Protein AF-A0A845ZBG1-F1 (afdb_monomer_lite)

Structure (mmCIF, N/CA/C/O backbone):
data_AF-A0A845ZBG1-F1
#
_entry.id   AF-A0A845ZBG1-F1
#
loop_
_atom_site.group_PDB
_atom_site.id
_atom_site.type_symbol
_atom_site.label_atom_id
_atom_site.label_alt_id
_atom_site.label_comp_id
_atom_site.label_asym_id
_atom_site.label_entity_id
_atom_site.label_seq_id
_atom_site.pdbx_PDB_ins_code
_atom_site.Cartn_x
_atom_site.Cartn_y
_atom_site.Cartn_z
_atom_site.occupancy
_atom_site.B_iso_or_equiv
_atom_site.auth_seq_id
_atom_site.auth_comp_id
_atom_site.auth_asym_id
_atom_site.auth_atom_id
_atom_site.pdbx_PDB_model_num
ATOM 1 N N . MET A 1 1 ? -26.224 18.937 39.223 1.00 65.00 1 MET A N 1
ATOM 2 C CA . MET A 1 1 ? -25.794 19.200 37.827 1.00 65.00 1 MET A CA 1
ATOM 3 C C . MET A 1 1 ? -24.774 18.189 37.292 1.00 65.00 1 MET A C 1
ATOM 5 O O . MET A 1 1 ? -25.066 17.552 36.294 1.00 65.00 1 MET A O 1
ATOM 9 N N . ARG A 1 2 ? -23.627 17.948 37.951 1.00 79.81 2 ARG A N 1
ATOM 10 C CA . ARG A 1 2 ? -22.574 17.026 37.449 1.00 79.81 2 ARG A CA 1
ATOM 11 C C . ARG A 1 2 ? -23.030 15.573 37.218 1.00 79.81 2 ARG A C 1
ATOM 13 O O . ARG A 1 2 ? -22.617 14.947 36.253 1.00 79.81 2 ARG A O 1
ATOM 20 N N . ARG A 1 3 ? -23.918 15.059 38.075 1.00 84.88 3 ARG A N 1
ATOM 21 C CA . ARG A 1 3 ? -24.493 13.705 37.948 1.00 84.88 3 ARG A CA 1
ATOM 22 C C . ARG A 1 3 ? -25.459 13.567 36.764 1.00 84.88 3 ARG A C 1
ATOM 24 O O . ARG A 1 3 ? -25.486 12.523 36.134 1.00 84.88 3 ARG A O 1
ATOM 31 N N . LEU A 1 4 ? -26.203 14.627 36.439 1.00 90.69 4 LEU A N 1
ATOM 32 C CA . LEU A 1 4 ? -27.128 14.640 35.298 1.00 90.69 4 LEU A CA 1
ATOM 33 C C . LEU A 1 4 ? -26.365 14.630 33.972 1.00 90.69 4 LEU A C 1
ATOM 35 O O . LEU A 1 4 ? -26.712 13.873 33.078 1.00 90.69 4 LEU A O 1
ATOM 39 N N . LEU A 1 5 ? -25.276 15.400 33.882 1.00 90.62 5 LEU A N 1
ATOM 40 C CA . LEU A 1 5 ? -24.401 15.395 32.706 1.00 90.62 5 LEU A CA 1
ATOM 41 C C . LEU A 1 5 ? -23.773 14.016 32.457 1.00 90.62 5 LEU A C 1
ATOM 43 O O . LEU A 1 5 ? -23.733 13.563 31.319 1.00 90.62 5 LEU A O 1
ATOM 47 N N . ALA A 1 6 ? -23.341 13.325 33.518 1.00 90.38 6 ALA A N 1
ATOM 48 C CA . ALA A 1 6 ? -22.794 11.973 33.405 1.00 90.38 6 ALA A CA 1
ATOM 49 C C . ALA A 1 6 ? -23.835 10.959 32.897 1.00 90.38 6 ALA A C 1
ATOM 51 O O . ALA A 1 6 ? -23.512 10.113 32.068 1.00 90.38 6 ALA A O 1
ATOM 52 N N . LEU A 1 7 ? -25.087 11.072 33.354 1.00 93.88 7 LEU A N 1
ATOM 53 C CA . LEU A 1 7 ? -26.179 10.212 32.894 1.00 93.88 7 LEU A CA 1
ATOM 54 C C . LEU A 1 7 ? -26.541 10.480 31.430 1.00 93.88 7 LEU A C 1
ATOM 56 O O . LEU A 1 7 ? -26.674 9.536 30.661 1.00 93.88 7 LEU A O 1
ATOM 60 N N . ILE A 1 8 ? -26.641 11.751 31.030 1.00 92.75 8 ILE A N 1
ATOM 61 C CA . ILE A 1 8 ? -26.930 12.130 29.640 1.00 92.75 8 ILE A CA 1
ATOM 62 C C . ILE A 1 8 ? -25.840 11.597 28.701 1.00 92.75 8 ILE A C 1
ATOM 64 O O . ILE A 1 8 ? -26.163 11.029 27.664 1.00 92.75 8 ILE A O 1
ATOM 68 N N . PHE A 1 9 ? -24.567 11.711 29.090 1.00 91.31 9 PHE A N 1
ATOM 69 C CA . PHE A 1 9 ? -23.446 11.203 28.297 1.00 91.31 9 PHE A CA 1
ATOM 70 C C . PHE A 1 9 ? -23.444 9.671 28.180 1.00 91.31 9 PHE A C 1
ATOM 72 O O . PHE A 1 9 ? -23.246 9.128 27.096 1.00 91.31 9 PHE A O 1
ATOM 79 N N . ALA A 1 10 ? -23.699 8.960 29.282 1.00 91.38 10 ALA A N 1
ATOM 80 C CA . ALA A 1 10 ? -23.767 7.500 29.262 1.00 91.38 10 ALA A CA 1
ATOM 81 C C . ALA A 1 10 ? -24.897 7.000 28.346 1.00 91.38 10 ALA A C 1
ATOM 83 O O . ALA A 1 10 ? -24.696 6.077 27.560 1.00 91.38 10 ALA A O 1
ATOM 84 N N . VAL A 1 11 ? -26.063 7.650 28.402 1.00 92.69 11 VAL A N 1
ATOM 85 C CA . VAL A 1 11 ? -27.212 7.317 27.551 1.00 92.69 11 VAL A CA 1
ATOM 86 C C . VAL A 1 11 ? -26.945 7.675 26.088 1.00 92.69 11 VAL A C 1
ATOM 88 O O . VAL A 1 11 ? -27.278 6.886 25.208 1.00 92.69 11 VAL A O 1
ATOM 91 N N . SER A 1 12 ? -26.305 8.812 25.798 1.00 91.44 12 SER A N 1
ATOM 92 C CA . SER A 1 12 ? -25.995 9.186 24.414 1.00 91.44 12 SER A CA 1
ATOM 93 C C . SER A 1 12 ? -24.986 8.234 23.771 1.00 91.44 12 SER A C 1
ATOM 95 O O . SER A 1 12 ? -25.168 7.856 22.621 1.00 91.44 12 SER A O 1
ATOM 97 N N . VAL A 1 13 ? -23.959 7.791 24.506 1.00 88.12 13 VAL A N 1
ATOM 98 C CA . VAL A 1 13 ? -22.998 6.790 24.006 1.00 88.12 13 VAL A CA 1
ATOM 99 C C . VAL A 1 13 ? -23.674 5.434 23.790 1.00 88.12 13 VAL A C 1
ATOM 101 O O . VAL A 1 13 ? -23.398 4.780 22.790 1.00 88.12 13 VAL A O 1
ATOM 104 N N . TRP A 1 14 ? -24.593 5.035 24.675 1.00 86.44 14 TRP A N 1
ATOM 105 C CA . TRP A 1 14 ? -25.341 3.781 24.534 1.00 86.44 14 TRP A CA 1
ATOM 106 C C . TRP A 1 14 ? -26.257 3.769 23.302 1.00 86.44 14 TRP A C 1
ATOM 108 O O . TRP A 1 14 ? -26.422 2.736 22.659 1.00 86.44 14 TRP A O 1
ATOM 118 N N . LEU A 1 15 ? -26.859 4.913 22.968 1.00 87.62 15 LEU A N 1
ATOM 119 C CA . LEU A 1 15 ? -27.766 5.046 21.823 1.00 87.62 15 LEU A CA 1
ATOM 120 C C . LEU A 1 15 ? -27.039 5.263 20.487 1.00 87.62 15 LEU A C 1
ATOM 122 O O . LEU A 1 15 ? -27.648 5.081 19.433 1.00 87.62 15 LEU A O 1
ATOM 126 N N . CYS A 1 16 ? -25.754 5.621 20.500 1.00 82.12 16 CYS A N 1
ATOM 127 C CA . CYS A 1 16 ? -24.942 5.775 19.293 1.00 82.12 16 CYS A CA 1
ATOM 128 C C . CYS A 1 16 ? -24.515 4.412 18.716 1.00 82.12 16 CYS A C 1
ATOM 130 O O . CYS A 1 16 ? -23.337 4.062 18.711 1.00 82.12 16 CYS A O 1
ATOM 132 N N . ALA A 1 17 ? -25.471 3.647 18.190 1.00 73.25 17 ALA A N 1
ATOM 133 C CA . ALA A 1 17 ? -25.192 2.521 17.305 1.00 73.25 17 ALA A CA 1
ATOM 134 C C . ALA A 1 17 ? -25.004 3.050 15.874 1.00 73.25 17 ALA A C 1
ATOM 136 O O . ALA A 1 17 ? -25.967 3.362 15.175 1.00 73.25 17 ALA A O 1
ATOM 137 N N . ILE A 1 18 ? -23.751 3.198 15.444 1.00 77.81 18 ILE A N 1
ATOM 138 C CA . ILE A 1 18 ? -23.417 3.580 14.068 1.00 77.81 18 ILE A CA 1
ATOM 139 C C . ILE A 1 18 ? -23.448 2.304 13.222 1.00 77.81 18 ILE A C 1
ATOM 141 O O . ILE A 1 18 ? -22.822 1.307 13.581 1.00 77.81 18 ILE A O 1
ATOM 145 N N . SER A 1 19 ? -24.192 2.317 12.112 1.00 75.31 19 SER A N 1
ATOM 146 C CA . SER A 1 19 ? -24.164 1.202 11.157 1.00 75.31 19 SER A CA 1
ATOM 147 C C . SER A 1 19 ? -22.745 1.042 10.600 1.00 75.31 19 SER A C 1
ATOM 149 O O . SER A 1 19 ? -22.102 2.060 10.325 1.00 75.31 19 SER A O 1
ATOM 151 N N . PRO A 1 20 ? -22.234 -0.190 10.425 1.00 72.56 20 PRO A N 1
ATOM 152 C CA . PRO A 1 20 ? -20.931 -0.378 9.804 1.00 72.56 20 PRO A CA 1
ATOM 153 C C . PRO A 1 20 ? -20.950 0.261 8.414 1.00 72.56 20 PRO A C 1
ATOM 155 O O . PRO A 1 20 ? -21.880 0.050 7.637 1.00 72.56 20 PRO A O 1
ATOM 158 N N . ALA A 1 21 ? -19.939 1.071 8.109 1.00 72.31 21 ALA A N 1
ATOM 159 C CA . ALA A 1 21 ? -19.787 1.618 6.772 1.00 72.31 21 ALA A CA 1
ATOM 160 C C . ALA A 1 21 ? -19.458 0.468 5.810 1.00 72.31 21 ALA A C 1
ATOM 162 O O . ALA A 1 21 ? -18.437 -0.201 5.967 1.00 72.31 21 ALA A O 1
ATOM 163 N N . SER A 1 22 ? -20.327 0.227 4.831 1.00 66.06 22 SER A N 1
ATOM 164 C CA . SER A 1 22 ? -20.064 -0.701 3.732 1.00 66.06 22 SER A CA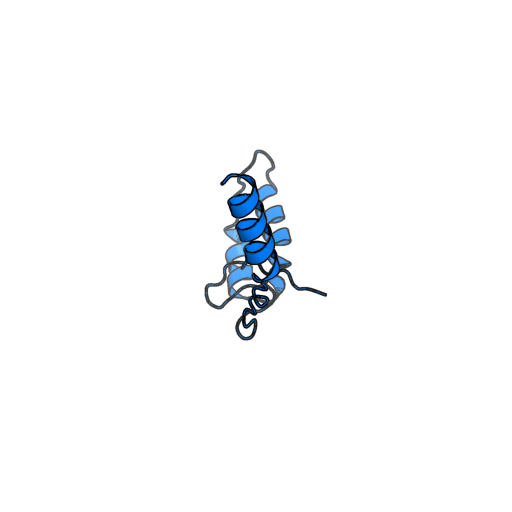 1
ATOM 165 C C . SER A 1 22 ? -19.506 0.083 2.548 1.00 66.06 22 SER A C 1
ATOM 167 O O . SER A 1 22 ? -20.160 0.995 2.046 1.00 66.06 22 SER A O 1
ATOM 169 N N . ALA A 1 23 ? -18.300 -0.261 2.104 1.00 67.94 23 ALA A N 1
ATOM 170 C CA . ALA A 1 23 ? -17.758 0.210 0.835 1.00 67.94 23 ALA A CA 1
ATOM 171 C C . ALA A 1 23 ? -18.046 -0.846 -0.240 1.00 67.94 23 ALA A C 1
ATOM 173 O O . ALA A 1 23 ? -17.803 -2.030 -0.014 1.00 67.94 23 ALA A O 1
ATOM 174 N N . SER A 1 24 ? -18.572 -0.430 -1.396 1.00 66.88 24 SER A N 1
ATOM 175 C CA . SER A 1 24 ? -18.654 -1.314 -2.565 1.00 66.88 24 SER A CA 1
ATOM 176 C C . SER A 1 24 ? -17.236 -1.571 -3.080 1.00 66.88 24 SER A C 1
ATOM 178 O O . SER A 1 24 ? -16.489 -0.630 -3.354 1.00 66.88 24 SER A O 1
ATOM 180 N N . LEU A 1 25 ? -16.876 -2.851 -3.188 1.00 69.69 25 LEU A N 1
ATOM 181 C CA . LEU A 1 25 ? -15.600 -3.319 -3.735 1.00 69.69 25 LEU A CA 1
ATOM 182 C C . LEU A 1 25 ? -15.707 -3.668 -5.226 1.00 69.69 25 LEU A C 1
ATOM 184 O O . LEU A 1 25 ? -14.747 -4.160 -5.806 1.00 69.69 25 LEU A O 1
ATOM 188 N N . ASP A 1 26 ? -16.854 -3.400 -5.856 1.00 69.19 26 ASP A N 1
ATOM 189 C CA . ASP A 1 26 ? -17.218 -3.937 -7.178 1.00 69.19 26 ASP A CA 1
ATOM 190 C C . ASP A 1 26 ? -16.326 -3.425 -8.324 1.00 69.19 26 ASP A C 1
ATOM 192 O O . ASP A 1 26 ? -16.365 -3.943 -9.436 1.00 69.19 26 ASP A O 1
ATOM 196 N N . HIS A 1 27 ? -15.515 -2.401 -8.059 1.00 74.81 27 HIS A N 1
ATOM 197 C CA . HIS A 1 27 ? -14.584 -1.784 -9.005 1.00 74.81 27 HIS A CA 1
ATOM 198 C C . HIS A 1 27 ? -13.118 -1.914 -8.566 1.00 74.81 27 HIS A C 1
ATOM 200 O O . HIS A 1 27 ? -12.248 -1.234 -9.113 1.00 74.81 27 HIS A O 1
ATOM 206 N N . LEU A 1 28 ? -12.845 -2.749 -7.560 1.00 82.38 28 LEU A N 1
ATOM 207 C CA . LEU A 1 28 ? -11.508 -2.991 -7.048 1.00 82.38 28 LEU A CA 1
ATOM 208 C C . LEU A 1 28 ? -11.049 -4.398 -7.437 1.00 82.38 28 LEU A C 1
ATOM 210 O O . LEU A 1 28 ? -11.736 -5.387 -7.206 1.00 82.38 28 LEU A O 1
ATOM 214 N N . THR A 1 29 ? -9.846 -4.483 -7.989 1.00 87.19 29 THR A N 1
ATOM 215 C CA . THR A 1 29 ? -9.163 -5.744 -8.309 1.00 87.19 29 THR A CA 1
ATOM 216 C C . THR A 1 29 ? -7.928 -5.895 -7.430 1.00 87.19 29 THR A C 1
ATOM 218 O O . THR A 1 29 ? -7.348 -4.874 -7.051 1.00 87.19 29 THR A O 1
ATOM 221 N N . PRO A 1 30 ? -7.461 -7.113 -7.120 1.00 88.69 30 PRO A N 1
ATOM 222 C CA . PRO A 1 30 ? -6.152 -7.294 -6.501 1.00 88.69 30 PRO A CA 1
ATOM 223 C C . PRO A 1 30 ? -5.073 -6.522 -7.271 1.00 88.69 30 PRO A C 1
ATOM 225 O O . PRO A 1 30 ? -4.984 -6.608 -8.496 1.00 88.69 30 PRO A O 1
ATOM 228 N N . CYS A 1 31 ? -4.244 -5.745 -6.573 1.00 90.19 31 CYS A N 1
ATOM 229 C CA . CYS A 1 31 ? -3.182 -4.967 -7.212 1.00 90.19 31 CYS A CA 1
ATOM 230 C C . CYS A 1 31 ? -2.185 -5.866 -7.959 1.00 90.19 31 CYS A C 1
ATOM 232 O O . CYS A 1 31 ? -1.626 -5.455 -8.974 1.00 90.19 31 CYS A O 1
ATOM 234 N N . SER A 1 32 ? -1.996 -7.109 -7.506 1.00 89.62 32 SER A N 1
ATOM 235 C CA . SER A 1 32 ? -1.248 -8.141 -8.230 1.00 89.62 32 SER A CA 1
ATOM 236 C C . SER A 1 32 ? -1.776 -8.400 -9.650 1.00 89.62 32 SER A C 1
ATOM 238 O O . SER A 1 32 ? -0.970 -8.678 -10.536 1.00 89.62 32 SER A O 1
ATOM 240 N N . GLU A 1 33 ? -3.081 -8.249 -9.882 1.00 88.88 33 GLU A N 1
ATOM 241 C CA . GLU A 1 33 ? -3.770 -8.499 -11.157 1.00 88.88 33 GLU A CA 1
ATOM 242 C C . GLU A 1 33 ? -4.005 -7.221 -11.985 1.00 88.88 33 GLU A C 1
ATOM 244 O O . GLU A 1 33 ? -4.343 -7.295 -13.167 1.00 88.88 33 GLU A O 1
ATOM 249 N N . SER A 1 34 ? -3.780 -6.034 -11.409 1.00 88.75 34 SER A N 1
ATOM 250 C CA . SER A 1 34 ? -3.900 -4.761 -12.129 1.00 88.75 34 SER A CA 1
ATOM 251 C C . SER A 1 34 ? -2.711 -4.540 -13.070 1.00 88.75 34 SER A C 1
ATOM 253 O O . SER A 1 34 ? -1.577 -4.302 -12.645 1.00 88.75 34 SER A O 1
ATOM 255 N N . ALA A 1 35 ? -2.978 -4.549 -14.379 1.00 89.50 35 ALA A N 1
ATOM 256 C CA . ALA A 1 35 ? -1.964 -4.310 -15.409 1.00 89.50 35 ALA A CA 1
ATOM 257 C C . ALA A 1 35 ? -1.264 -2.950 -15.248 1.00 89.50 35 ALA A C 1
ATOM 259 O O . ALA A 1 35 ? -0.052 -2.835 -15.440 1.00 89.50 35 ALA A O 1
ATOM 260 N N . ALA A 1 36 ? -2.010 -1.920 -14.857 1.00 87.00 36 ALA A N 1
ATOM 261 C CA . ALA A 1 36 ? -1.467 -0.586 -14.665 1.00 87.00 36 ALA A CA 1
ATOM 262 C C . ALA A 1 36 ? -0.651 -0.461 -13.370 1.00 87.00 36 ALA A C 1
ATOM 264 O O . ALA A 1 36 ? 0.383 0.209 -13.374 1.00 87.00 36 ALA A O 1
ATOM 265 N N . PHE A 1 37 ? -1.026 -1.157 -12.290 1.00 90.81 37 PHE A N 1
ATOM 266 C CA . PHE A 1 37 ? -0.171 -1.264 -11.104 1.00 90.81 37 PHE A CA 1
ATOM 267 C C . PHE A 1 37 ? 1.146 -1.986 -11.435 1.00 90.81 37 PHE A C 1
ATOM 269 O O . PHE A 1 37 ? 2.224 -1.492 -11.101 1.00 90.81 37 PHE A O 1
ATOM 276 N N . GLN A 1 38 ? 1.086 -3.100 -12.174 1.00 91.06 38 GLN A N 1
ATOM 277 C CA . GLN A 1 38 ? 2.274 -3.838 -12.620 1.00 91.06 38 GLN A CA 1
ATOM 278 C C . GLN A 1 38 ? 3.186 -2.992 -13.519 1.00 91.06 38 GLN A C 1
ATOM 280 O O . GLN A 1 38 ? 4.407 -3.008 -13.349 1.00 91.06 38 GLN A O 1
ATOM 285 N N . ALA A 1 39 ? 2.620 -2.178 -14.417 1.00 91.50 39 ALA A N 1
ATOM 286 C CA . ALA A 1 39 ? 3.387 -1.255 -15.257 1.00 91.50 39 ALA A CA 1
ATOM 287 C C . ALA A 1 39 ? 4.192 -0.230 -14.435 1.00 91.50 39 ALA A C 1
ATOM 289 O O . ALA A 1 39 ? 5.254 0.228 -14.864 1.00 91.50 39 ALA A O 1
ATOM 290 N N . ARG A 1 40 ? 3.733 0.098 -13.221 1.00 87.62 40 ARG A N 1
ATOM 291 C CA . ARG A 1 40 ? 4.426 1.013 -12.307 1.00 87.62 40 ARG A CA 1
ATOM 292 C C . ARG A 1 40 ? 5.561 0.349 -11.537 1.00 87.62 40 ARG A C 1
ATOM 294 O O . ARG A 1 40 ? 6.333 1.085 -10.934 1.00 87.62 40 ARG A O 1
ATOM 301 N N . LYS A 1 41 ? 5.735 -0.982 -11.571 1.00 89.44 41 LYS A N 1
ATOM 302 C CA . LYS A 1 41 ? 6.765 -1.711 -10.796 1.00 89.44 41 LYS A CA 1
ATOM 303 C C . LYS A 1 41 ? 8.157 -1.078 -10.895 1.00 89.44 41 LYS A C 1
ATOM 305 O O . LYS A 1 41 ? 8.825 -0.896 -9.882 1.00 89.44 41 LYS A O 1
ATOM 310 N N . ALA A 1 42 ? 8.564 -0.671 -12.099 1.00 87.38 42 ALA A N 1
ATOM 311 C CA . ALA A 1 42 ? 9.864 -0.041 -12.353 1.00 87.38 42 ALA A CA 1
ATOM 312 C C . ALA A 1 42 ? 9.989 1.405 -11.825 1.00 87.38 42 ALA A C 1
ATOM 314 O O . ALA A 1 42 ? 11.094 1.923 -11.700 1.00 87.38 42 ALA A O 1
ATOM 315 N N . GLN A 1 43 ? 8.873 2.065 -11.513 1.00 90.69 43 GLN A N 1
ATOM 316 C CA . GLN A 1 43 ? 8.821 3.447 -11.024 1.00 90.69 43 GLN A CA 1
ATOM 317 C C . GLN A 1 43 ? 8.914 3.536 -9.491 1.00 90.69 43 GLN A C 1
ATOM 319 O O . GLN A 1 43 ? 8.955 4.634 -8.934 1.00 90.69 43 GLN A O 1
ATOM 324 N N . PHE A 1 44 ? 8.935 2.403 -8.780 1.00 90.12 44 PHE A N 1
ATOM 325 C CA . PHE A 1 44 ? 9.011 2.398 -7.323 1.00 90.12 44 PHE A CA 1
ATOM 326 C C . PHE A 1 44 ? 10.400 2.830 -6.850 1.00 90.12 44 PHE A C 1
ATOM 328 O O . PHE A 1 44 ? 11.349 2.054 -6.833 1.00 90.12 44 PHE A O 1
ATOM 335 N N . LEU A 1 45 ? 10.490 4.081 -6.400 1.00 93.56 45 LEU A N 1
ATOM 336 C CA . LEU A 1 45 ? 11.721 4.648 -5.860 1.00 93.56 45 LEU A CA 1
ATOM 337 C C . LEU A 1 45 ? 12.102 4.020 -4.515 1.00 93.56 45 LEU A C 1
ATOM 339 O O . LEU A 1 45 ? 11.237 3.730 -3.675 1.00 93.56 45 LEU A O 1
ATOM 343 N N . ASN A 1 46 ? 13.405 3.893 -4.281 1.00 95.69 46 ASN A N 1
ATOM 344 C CA . ASN A 1 46 ? 13.947 3.588 -2.965 1.00 95.69 46 ASN A CA 1
ATOM 345 C C . ASN A 1 46 ? 13.785 4.810 -2.059 1.00 95.69 46 ASN A C 1
ATOM 347 O O . ASN A 1 46 ? 14.345 5.869 -2.325 1.00 95.69 46 ASN A O 1
ATOM 351 N N . THR A 1 47 ? 12.980 4.673 -1.007 1.00 92.50 47 THR A N 1
ATOM 352 C CA . THR A 1 47 ? 12.629 5.770 -0.085 1.00 92.50 47 THR A CA 1
ATOM 353 C C . THR A 1 47 ? 13.391 5.695 1.236 1.00 92.50 47 THR A C 1
ATOM 355 O O . THR A 1 47 ? 13.168 6.509 2.125 1.00 92.50 47 THR A O 1
ATOM 358 N N . THR A 1 48 ? 14.255 4.693 1.396 1.00 93.19 48 THR A N 1
ATOM 359 C CA . THR A 1 48 ? 15.074 4.472 2.595 1.00 93.19 48 THR A CA 1
ATOM 360 C C . THR A 1 48 ? 16.508 4.127 2.184 1.00 93.19 48 THR A C 1
ATOM 362 O O . THR A 1 48 ? 16.782 3.978 0.995 1.00 93.19 48 THR A O 1
ATOM 365 N N . GLY A 1 49 ? 17.412 3.954 3.155 1.00 94.06 49 GLY A N 1
ATOM 366 C CA . GLY A 1 49 ? 18.779 3.484 2.895 1.00 94.06 49 GLY A CA 1
ATOM 367 C C . GLY A 1 49 ? 18.874 2.047 2.358 1.00 94.06 49 GLY A C 1
ATOM 368 O O . GLY A 1 49 ? 19.942 1.651 1.903 1.00 94.06 49 GLY A O 1
ATOM 369 N N . ASP A 1 50 ? 17.782 1.274 2.389 1.00 94.00 50 ASP A N 1
ATOM 370 C CA . ASP A 1 50 ? 17.711 -0.045 1.756 1.00 94.00 50 ASP A CA 1
ATOM 371 C C . ASP A 1 50 ? 17.544 0.095 0.225 1.00 94.00 50 ASP A C 1
ATOM 373 O O . ASP A 1 50 ? 16.528 0.648 -0.232 1.00 94.00 50 ASP A O 1
ATOM 377 N N . PRO A 1 51 ? 18.489 -0.434 -0.583 1.00 94.12 51 PRO A N 1
ATOM 378 C CA . PRO A 1 51 ? 18.425 -0.391 -2.045 1.00 94.12 51 PRO A CA 1
ATOM 379 C C . PRO A 1 51 ? 17.276 -1.218 -2.642 1.00 94.12 51 PRO A C 1
ATOM 381 O O . PRO A 1 51 ? 17.009 -1.092 -3.835 1.00 94.12 51 PRO A O 1
ATOM 384 N N . ASN A 1 52 ? 16.584 -2.034 -1.844 1.00 95.25 52 ASN A N 1
ATOM 385 C CA . ASN A 1 52 ? 15.406 -2.794 -2.261 1.00 95.25 52 ASN A CA 1
ATOM 386 C C . ASN A 1 52 ? 14.090 -2.186 -1.758 1.00 95.25 52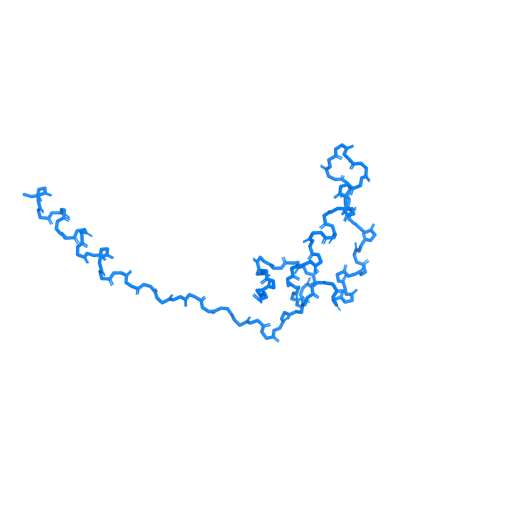 ASN A C 1
ATOM 388 O O . ASN A 1 52 ? 13.022 -2.763 -1.963 1.00 95.25 52 ASN A O 1
ATOM 392 N N . SER A 1 53 ? 14.124 -1.022 -1.104 1.00 94.62 53 SER A N 1
ATOM 393 C CA . SER A 1 53 ? 12.935 -0.458 -0.454 1.00 94.62 53 SER A CA 1
ATOM 394 C C . SER A 1 53 ? 11.778 -0.151 -1.410 1.00 94.62 53 SER A C 1
ATOM 396 O O . SER A 1 53 ? 10.617 -0.288 -1.019 1.00 94.62 53 SER A O 1
ATOM 398 N N . GLY A 1 54 ? 12.060 0.206 -2.665 1.00 93.94 54 GLY A N 1
ATOM 399 C CA . GLY A 1 54 ? 11.045 0.358 -3.708 1.00 93.94 54 GLY A CA 1
ATOM 400 C C . GLY A 1 54 ? 10.366 -0.968 -4.059 1.00 93.94 54 GLY A C 1
ATOM 401 O O . GLY A 1 54 ? 9.139 -1.062 -4.012 1.00 93.94 54 GLY A O 1
ATOM 402 N N . ALA A 1 55 ? 11.158 -2.010 -4.323 1.00 94.25 55 ALA A N 1
ATOM 403 C CA . ALA A 1 55 ? 10.658 -3.350 -4.638 1.00 94.25 55 ALA A CA 1
ATOM 404 C C . ALA A 1 55 ? 9.860 -3.952 -3.469 1.00 94.25 55 ALA A C 1
ATOM 406 O O . ALA A 1 55 ? 8.743 -4.425 -3.653 1.00 94.25 55 ALA A O 1
ATOM 407 N N . ASN A 1 56 ? 10.371 -3.825 -2.244 1.00 94.81 56 ASN A N 1
ATOM 408 C CA . ASN A 1 56 ? 9.697 -4.281 -1.028 1.00 94.81 56 ASN A CA 1
ATOM 409 C C . ASN A 1 56 ? 8.346 -3.578 -0.809 1.00 94.81 56 ASN A C 1
ATOM 411 O O . ASN A 1 56 ? 7.408 -4.160 -0.260 1.00 94.81 56 ASN A O 1
ATOM 415 N N . ARG A 1 57 ? 8.229 -2.307 -1.211 1.00 92.81 57 ARG A N 1
ATOM 416 C CA . ARG A 1 57 ? 6.963 -1.567 -1.154 1.00 92.81 57 ARG A CA 1
ATOM 417 C C . ARG A 1 57 ? 5.997 -2.019 -2.246 1.00 92.81 57 ARG A C 1
ATOM 419 O O . ARG A 1 57 ? 4.815 -2.155 -1.954 1.00 92.81 57 ARG A O 1
ATOM 426 N N . PHE A 1 58 ? 6.488 -2.281 -3.454 1.00 93.38 58 PHE A N 1
ATOM 427 C CA . PHE A 1 58 ? 5.680 -2.837 -4.538 1.00 93.38 58 PHE A CA 1
ATOM 428 C C . PHE A 1 58 ? 5.054 -4.180 -4.140 1.00 93.38 58 PHE A C 1
ATOM 430 O O . PHE A 1 58 ? 3.837 -4.324 -4.208 1.00 93.38 58 PHE A O 1
ATOM 437 N N . GLU A 1 59 ? 5.861 -5.116 -3.630 1.00 93.06 59 GLU A N 1
ATOM 438 C CA . GLU A 1 59 ? 5.378 -6.433 -3.185 1.00 93.06 59 GLU A CA 1
ATOM 439 C C . GLU A 1 59 ? 4.383 -6.328 -2.024 1.00 93.06 59 GLU A C 1
ATOM 441 O O . GLU A 1 59 ? 3.408 -7.060 -1.947 1.00 93.06 59 GLU A O 1
ATOM 446 N N . ARG A 1 60 ? 4.563 -5.359 -1.126 1.00 91.44 60 ARG A N 1
ATOM 447 C CA . ARG A 1 60 ? 3.588 -5.121 -0.056 1.00 91.44 60 ARG A CA 1
ATOM 448 C C . ARG A 1 60 ? 2.276 -4.534 -0.567 1.00 91.44 60 ARG A C 1
ATOM 450 O O . ARG A 1 60 ? 1.245 -4.735 0.062 1.00 91.44 60 ARG A O 1
ATOM 457 N N . TYR A 1 61 ? 2.306 -3.742 -1.634 1.00 91.31 61 TYR A N 1
ATOM 458 C CA . TYR A 1 61 ? 1.107 -3.133 -2.209 1.00 91.31 61 TYR A CA 1
ATOM 459 C C . TYR A 1 61 ? 0.387 -4.072 -3.179 1.00 91.31 61 TYR A C 1
ATOM 461 O O . TYR A 1 61 ? -0.810 -3.904 -3.370 1.00 91.31 61 TYR A O 1
ATOM 469 N N . SER A 1 62 ? 1.056 -5.100 -3.712 1.00 90.75 62 SER A N 1
ATOM 470 C CA . SER A 1 62 ? 0.413 -6.121 -4.551 1.00 90.75 62 SER A CA 1
ATOM 471 C C . SER A 1 62 ? -0.667 -6.917 -3.799 1.00 90.75 62 SER A C 1
ATOM 473 O O . SER A 1 62 ? -1.631 -7.353 -4.420 1.00 90.75 62 SER A O 1
ATOM 475 N N . GLN A 1 63 ? -0.559 -7.027 -2.467 1.00 89.88 63 GLN A N 1
ATOM 476 C CA . GLN A 1 63 ? -1.558 -7.665 -1.593 1.00 89.88 63 GLN A CA 1
ATOM 477 C C . GLN A 1 63 ? -2.794 -6.779 -1.297 1.00 89.88 63 GLN A C 1
ATOM 479 O O . GLN A 1 63 ? -3.706 -7.197 -0.581 1.00 89.88 63 GLN A O 1
ATOM 484 N N . ALA A 1 64 ? -2.794 -5.521 -1.748 1.00 88.69 64 ALA A N 1
ATOM 485 C CA . ALA A 1 64 ? -3.912 -4.597 -1.575 1.00 88.69 64 ALA A CA 1
ATOM 486 C C . ALA A 1 64 ? -4.885 -4.677 -2.758 1.00 88.69 64 ALA A C 1
ATOM 488 O O . ALA A 1 64 ? -4.627 -5.337 -3.765 1.00 88.69 64 ALA A O 1
ATOM 489 N N . LEU A 1 65 ? -6.005 -3.975 -2.632 1.00 87.38 65 LEU A N 1
ATOM 490 C CA . LEU A 1 65 ? -6.953 -3.781 -3.718 1.00 87.38 65 LEU A CA 1
ATOM 491 C C . LEU A 1 65 ? -6.657 -2.468 -4.461 1.00 87.38 65 LEU A C 1
ATOM 493 O O . LEU A 1 65 ? -6.495 -1.418 -3.840 1.00 87.38 65 LEU A O 1
ATOM 497 N N . CYS A 1 66 ? -6.596 -2.528 -5.787 1.00 86.69 66 CYS A N 1
ATOM 498 C CA . CYS A 1 66 ? -6.391 -1.398 -6.690 1.00 86.69 66 CYS A CA 1
ATOM 499 C C . CYS A 1 66 ? -7.706 -1.069 -7.407 1.00 86.69 66 CYS A C 1
ATOM 501 O O . CYS A 1 66 ? -8.380 -1.970 -7.906 1.00 86.69 66 CYS A O 1
ATOM 503 N N . GLY A 1 67 ? -8.064 0.216 -7.446 1.00 81.19 67 GLY A N 1
ATOM 504 C CA . GLY A 1 67 ? -9.211 0.733 -8.201 1.00 81.19 67 GLY A CA 1
ATOM 505 C C . GLY A 1 67 ? -8.811 1.196 -9.604 1.00 81.19 67 GLY A C 1
ATOM 506 O O . GLY A 1 67 ? -7.656 1.052 -10.003 1.00 81.19 67 GLY A O 1
ATOM 507 N N . GLY A 1 68 ? -9.749 1.800 -10.339 1.00 73.25 68 GLY A N 1
ATOM 508 C CA . GLY A 1 68 ? -9.514 2.305 -11.700 1.00 73.25 68 GLY A CA 1
ATOM 509 C C . GLY A 1 68 ? -8.514 3.466 -11.798 1.00 73.25 68 GLY A C 1
ATOM 510 O O . GLY A 1 68 ? -8.096 3.817 -12.896 1.00 73.2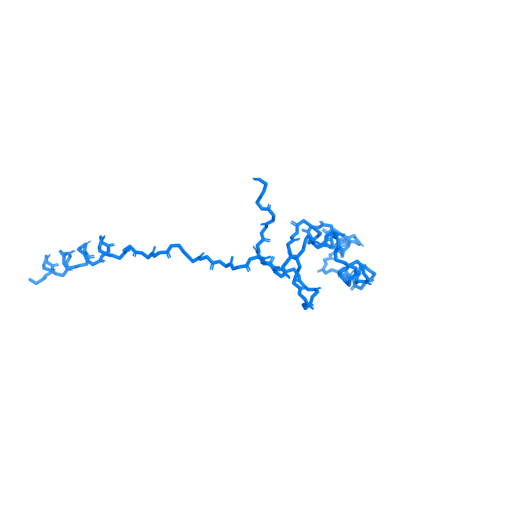5 68 GLY A O 1
ATOM 511 N N . GLU A 1 69 ? -8.116 4.065 -10.670 1.00 70.38 69 GLU A N 1
ATOM 512 C CA . GLU A 1 69 ? -7.009 5.030 -10.612 1.00 70.38 69 GLU A CA 1
ATOM 513 C C . GLU A 1 69 ? -5.616 4.380 -10.451 1.00 70.38 69 GLU A C 1
ATOM 515 O O . GLU A 1 69 ? -4.605 5.081 -10.367 1.00 70.38 69 GLU A O 1
ATOM 520 N N . ASP A 1 70 ? -5.552 3.043 -10.425 1.00 66.06 70 ASP A N 1
ATOM 521 C CA . ASP A 1 70 ? -4.329 2.228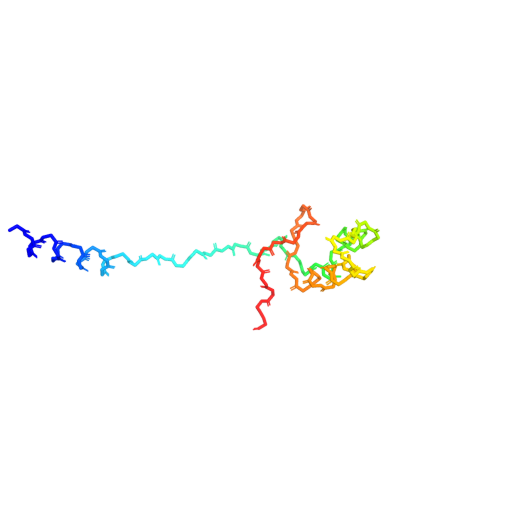 -10.417 1.00 66.06 70 ASP A CA 1
ATOM 522 C C . ASP A 1 70 ? -3.389 2.482 -9.228 1.00 66.06 70 ASP A C 1
ATOM 524 O O . ASP A 1 70 ? -2.169 2.291 -9.314 1.00 66.06 70 ASP A O 1
ATOM 528 N N . ILE A 1 71 ? -3.964 2.91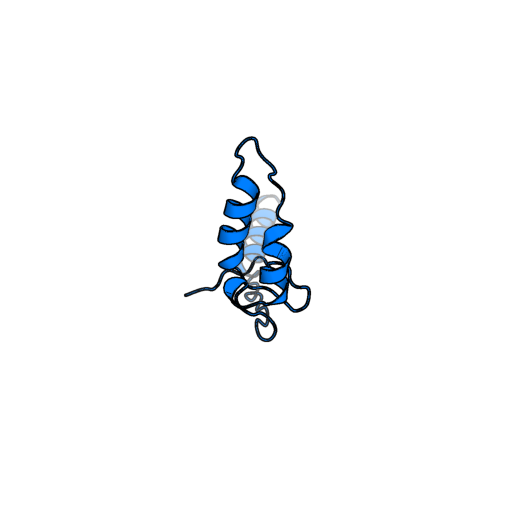7 -8.107 1.00 73.19 71 ILE A N 1
ATOM 529 C CA . ILE A 1 71 ? -3.288 3.074 -6.820 1.00 73.19 71 ILE A CA 1
ATOM 530 C C . ILE A 1 71 ? -3.943 2.181 -5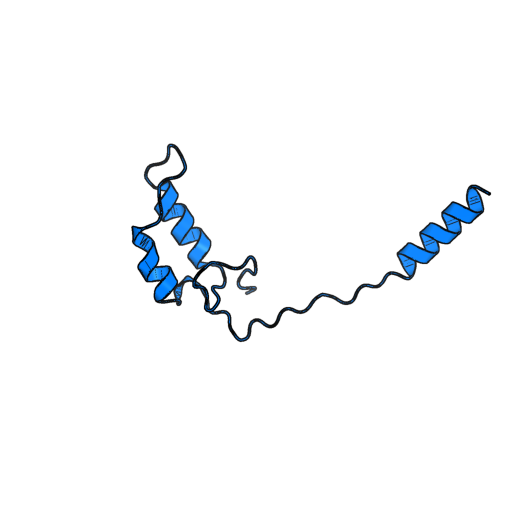.759 1.00 73.19 71 ILE A C 1
ATOM 532 O O . ILE A 1 71 ? -5.144 1.908 -5.832 1.00 73.19 71 ILE A O 1
ATOM 536 N N . PRO A 1 72 ? -3.161 1.701 -4.777 1.00 77.12 72 PRO A N 1
ATOM 537 C CA . PRO A 1 72 ? -3.675 0.835 -3.730 1.00 77.12 72 PRO A CA 1
ATOM 538 C C . PRO A 1 72 ? -4.624 1.601 -2.808 1.00 77.12 72 PRO A C 1
ATOM 540 O O . PRO A 1 72 ? -4.264 2.631 -2.234 1.00 77.12 72 PRO A O 1
ATOM 543 N N . HIS A 1 73 ? -5.815 1.047 -2.615 1.00 78.56 73 HIS A N 1
ATOM 544 C CA . HIS A 1 73 ? -6.760 1.475 -1.593 1.00 78.56 73 HIS A CA 1
ATOM 545 C C . HIS A 1 73 ? -6.487 0.723 -0.288 1.00 78.56 73 HIS A C 1
ATOM 547 O O . HIS A 1 73 ? -6.035 -0.421 -0.285 1.00 78.56 73 HIS A O 1
ATOM 553 N N . HIS A 1 74 ? -6.780 1.348 0.857 1.00 63.75 74 HIS A N 1
ATOM 554 C CA . HIS A 1 74 ? -6.503 0.780 2.188 1.00 63.75 74 HIS A CA 1
ATOM 555 C C . HIS A 1 74 ? -7.366 -0.440 2.567 1.00 63.75 74 HIS A C 1
ATOM 557 O O . HIS A 1 74 ? -7.303 -0.910 3.704 1.00 63.75 74 HIS A O 1
ATOM 563 N N . HIS A 1 75 ? -8.141 -0.984 1.630 1.00 59.66 75 HIS A N 1
ATOM 564 C CA . HIS A 1 75 ? -8.881 -2.216 1.829 1.00 59.66 75 HIS A CA 1
ATOM 565 C C . HIS A 1 75 ? -7.972 -3.406 1.504 1.00 59.66 75 HIS A C 1
ATOM 567 O O . HIS A 1 75 ? -7.563 -3.609 0.360 1.00 59.66 75 HIS A O 1
ATOM 573 N N . LYS A 1 76 ? -7.614 -4.187 2.526 1.00 57.72 76 LYS A N 1
ATOM 574 C CA . LYS A 1 76 ? -6.933 -5.467 2.305 1.00 57.72 76 LYS A CA 1
ATOM 575 C C . LYS A 1 76 ? -7.912 -6.451 1.671 1.00 57.72 76 LYS A C 1
ATOM 577 O O . LYS A 1 76 ? -9.113 -6.376 1.941 1.00 57.72 76 LYS A O 1
ATOM 582 N N . VAL A 1 77 ? -7.388 -7.372 0.866 1.00 58.34 77 VAL A N 1
ATOM 583 C CA . VAL A 1 77 ? -8.105 -8.598 0.509 1.00 58.34 77 VAL A CA 1
ATOM 584 C C . VAL A 1 77 ? -8.362 -9.326 1.829 1.00 58.34 77 VAL A C 1
ATOM 586 O O . VAL A 1 77 ? -7.421 -9.750 2.497 1.00 58.34 77 VAL A O 1
ATOM 589 N N . LEU A 1 78 ? -9.612 -9.315 2.286 1.00 53.53 78 LEU A N 1
ATOM 590 C CA . LEU A 1 78 ? -10.035 -10.143 3.406 1.00 53.53 78 LEU A CA 1
ATOM 591 C C . LEU A 1 78 ? -10.206 -11.544 2.820 1.00 53.53 78 LEU A C 1
ATOM 593 O O . LEU A 1 78 ? -11.130 -11.756 2.038 1.00 53.53 78 LEU A O 1
ATOM 597 N N . GLU A 1 79 ? -9.260 -12.431 3.116 1.00 45.72 79 GLU A N 1
ATOM 598 C CA . GLU A 1 79 ? -9.432 -13.876 2.925 1.00 45.72 79 GLU A CA 1
ATOM 599 C C . GLU A 1 79 ? -10.442 -14.434 3.935 1.00 45.72 79 GLU A C 1
ATOM 601 O O . GLU A 1 79 ? -10.402 -14.002 5.115 1.00 45.72 79 GLU A O 1
#

pLDDT: mean 83.41, std 11.58, range [45.72, 95.69]

Sequence (79 aa):
MRRLLALIFAVSVWLCAISPASASLDHLTPCSESAAFQARKAQFLNTTGDPNSGANRFERYSQALCGGEDIPHHHKVLE

Foldseek 3Di:
DVVVVVVVVVVVVVPPPDDPDDDDCPQWDQLLPDPLLVVCLVVQDQPDPDPCNSVVVSVVQSQAIAGPVSGGDPHGPDD

Radius of gyration: 21.33 Å; chains: 1; bounding box: 46×33×53 Å

Secondary structure (DSSP, 8-state):
-HHHHHHHHHHHHHH--PPPPPPP-TT-EETTT-HHHHHTGGG----SSSTTHHHHHHHHHHTEEE-TTSSEEEEE---